Protein AF-A0A926W052-F1 (afdb_monomer_lite)

pLDDT: mean 76.61, std 19.81, range [33.72, 97.56]

Radius of gyration: 22.59 Å; chains: 1; bounding box: 50×85×38 Å

Secondary structure (DSSP, 8-state):
-------------------------TTEEEEEETTTEEEEEETTTTEEEEEETTT--EEEEEEEEEEEEEEETTTEEEEEEEEEEEEEE-TTT--EEEEEEEEEEEEEEEEPGGGGGGT-HHHHHHHHHHHSTTHHHHHHHHTT-

Foldseek 3Di:
DDDDDDDDPPPPPPPPPPPPPPCPPPQWWWKDDPQQWIKIARNVFRKIWIARPVQRKIWIFGPKDWDFDDDDPPDKTWAKIKGWTAWIQHLVVRDIDGDTDIDMDGGMITDDPVPCVVVDPLVVVLTVQCRDVVSSVVSSVVSVD

Structure (mmCIF, N/CA/C/O backbone):
data_AF-A0A926W052-F1
#
_entry.id   AF-A0A926W052-F1
#
loop_
_atom_site.group_PDB
_atom_site.id
_atom_site.type_symbol
_atom_site.label_atom_id
_atom_site.label_alt_id
_atom_site.label_comp_id
_atom_site.label_asym_id
_atom_site.label_entity_id
_atom_site.label_seq_id
_atom_site.pdbx_PDB_ins_code
_atom_site.Cartn_x
_atom_site.Cartn_y
_atom_site.Cartn_z
_atom_site.occupancy
_atom_site.B_iso_or_equiv
_atom_site.auth_seq_id
_atom_site.auth_comp_id
_atom_site.auth_asym_id
_atom_site.auth_atom_id
_atom_site.pdbx_PDB_model_num
ATOM 1 N N . MET A 1 1 ? 35.591 72.074 -15.056 1.00 39.03 1 MET A N 1
ATOM 2 C CA . MET A 1 1 ? 34.302 71.396 -15.324 1.00 39.03 1 MET A CA 1
ATOM 3 C C . MET A 1 1 ? 34.472 69.898 -15.088 1.00 39.03 1 MET A C 1
ATOM 5 O O . MET A 1 1 ? 35.398 69.357 -15.664 1.00 39.03 1 MET A O 1
ATOM 9 N N . LYS A 1 2 ? 33.620 69.304 -14.226 1.00 41.38 2 LYS A N 1
ATOM 10 C CA . LYS A 1 2 ? 33.026 67.936 -14.248 1.00 41.38 2 LYS A CA 1
ATOM 11 C C . LYS A 1 2 ? 33.903 66.779 -14.809 1.00 41.38 2 LYS A C 1
ATOM 13 O O . LYS A 1 2 ? 34.324 66.847 -15.948 1.00 41.38 2 LYS A O 1
ATOM 18 N N . LYS A 1 3 ? 34.093 65.622 -14.156 1.00 39.00 3 LYS A N 1
ATOM 19 C CA . LYS A 1 3 ? 33.144 64.796 -13.380 1.00 39.00 3 LYS A CA 1
ATOM 20 C C . LYS A 1 3 ? 33.901 63.894 -12.389 1.00 39.00 3 LYS A C 1
ATOM 22 O O . LYS A 1 3 ? 34.873 63.252 -12.768 1.00 39.00 3 LYS A O 1
ATOM 27 N N . LEU A 1 4 ? 33.405 63.814 -11.156 1.00 35.16 4 LEU A N 1
ATOM 28 C CA . LEU A 1 4 ? 33.763 62.785 -10.180 1.00 35.16 4 LEU A CA 1
ATOM 29 C C . LEU A 1 4 ? 33.024 61.492 -10.571 1.00 35.16 4 LEU A C 1
ATOM 31 O O . LEU A 1 4 ? 31.793 61.492 -10.618 1.00 35.16 4 LEU A O 1
ATOM 35 N N . PHE A 1 5 ? 33.743 60.417 -10.892 1.00 42.81 5 PHE A N 1
ATOM 36 C CA . PHE A 1 5 ? 33.141 59.096 -11.090 1.00 42.81 5 PHE A CA 1
ATOM 37 C C . PHE A 1 5 ? 33.087 58.379 -9.742 1.00 42.81 5 PHE A C 1
ATOM 39 O O . PHE A 1 5 ? 34.105 57.938 -9.221 1.00 42.81 5 PHE A O 1
ATOM 46 N N . VAL A 1 6 ? 31.889 58.294 -9.167 1.00 43.97 6 VAL A N 1
ATOM 47 C CA . VAL A 1 6 ? 31.615 57.453 -8.000 1.00 43.97 6 VAL A CA 1
ATOM 48 C C . VAL A 1 6 ? 31.246 56.067 -8.521 1.00 43.97 6 VAL A C 1
ATOM 50 O O . VAL A 1 6 ? 30.161 55.868 -9.061 1.00 43.97 6 VAL A O 1
ATOM 53 N N . THR A 1 7 ? 32.153 55.104 -8.388 1.00 46.41 7 THR A N 1
ATOM 54 C CA . THR A 1 7 ? 31.847 53.684 -8.584 1.00 46.41 7 THR A CA 1
ATOM 55 C C . THR A 1 7 ? 31.117 53.159 -7.353 1.00 46.41 7 THR A C 1
ATOM 57 O O . THR A 1 7 ? 31.727 52.905 -6.317 1.00 46.41 7 THR A O 1
ATOM 60 N N . ILE A 1 8 ? 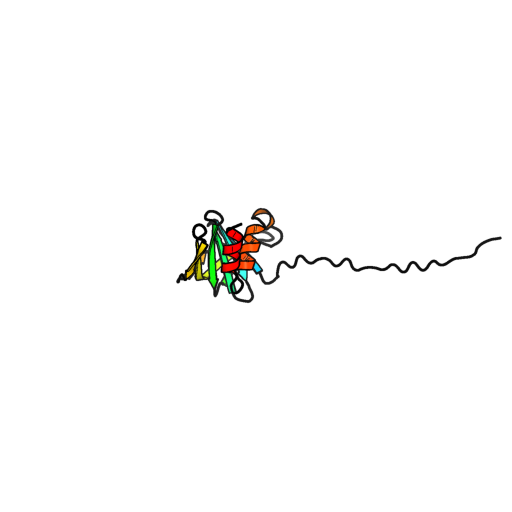29.798 53.006 -7.464 1.00 47.09 8 ILE A N 1
ATOM 61 C CA . ILE A 1 8 ? 28.990 52.274 -6.487 1.00 47.09 8 ILE A CA 1
ATOM 62 C C . ILE A 1 8 ? 29.199 50.784 -6.773 1.00 47.09 8 ILE A C 1
ATOM 64 O O . ILE A 1 8 ? 28.683 50.260 -7.758 1.00 47.09 8 ILE A O 1
ATOM 68 N N . ASN A 1 9 ? 29.968 50.100 -5.923 1.00 41.44 9 ASN A N 1
ATOM 69 C CA . ASN A 1 9 ? 29.982 48.640 -5.886 1.00 41.44 9 ASN A CA 1
ATOM 70 C C . ASN A 1 9 ? 28.628 48.171 -5.342 1.00 41.44 9 ASN A C 1
ATOM 72 O O . ASN A 1 9 ? 28.442 48.044 -4.133 1.00 41.44 9 ASN A O 1
ATOM 76 N N . ILE A 1 10 ? 27.663 47.940 -6.232 1.00 48.62 10 ILE A N 1
ATOM 77 C CA . ILE A 1 10 ? 26.473 47.167 -5.885 1.00 48.62 10 ILE A CA 1
ATOM 78 C C . ILE A 1 10 ? 26.939 45.717 -5.813 1.00 48.62 10 ILE A C 1
ATOM 80 O O . ILE A 1 10 ? 27.002 45.014 -6.821 1.00 48.62 10 ILE A O 1
ATOM 84 N N . LEU A 1 11 ? 27.321 45.285 -4.612 1.00 41.56 11 LEU A N 1
ATOM 85 C CA . LEU A 1 11 ? 27.492 43.876 -4.302 1.00 41.56 11 LEU A CA 1
ATOM 86 C C . LEU A 1 11 ? 26.099 43.243 -4.399 1.00 41.56 11 LEU A C 1
ATOM 88 O O . LEU A 1 11 ? 25.324 43.254 -3.445 1.00 41.56 11 LEU A O 1
ATOM 92 N N . ALA A 1 12 ? 25.746 42.778 -5.597 1.00 47.91 12 ALA A N 1
ATOM 93 C CA . ALA A 1 12 ? 24.537 42.013 -5.824 1.00 47.91 12 ALA A CA 1
ATOM 94 C C . ALA A 1 12 ? 24.677 40.710 -5.035 1.00 47.91 12 ALA A C 1
ATOM 96 O O . ALA A 1 12 ? 25.339 39.767 -5.466 1.00 47.91 12 ALA A O 1
ATOM 97 N N . PHE A 1 13 ? 24.081 40.683 -3.845 1.00 39.94 13 PHE A N 1
ATOM 98 C CA . PHE A 1 13 ? 23.825 39.452 -3.119 1.00 39.94 13 PHE A CA 1
ATOM 99 C C . PHE A 1 13 ? 22.836 38.646 -3.969 1.00 39.94 13 PHE A C 1
ATOM 101 O O . PHE A 1 13 ? 21.619 38.783 -3.855 1.00 39.94 13 PHE A O 1
ATOM 108 N N . LEU A 1 14 ? 23.376 37.838 -4.881 1.00 43.25 14 LEU A N 1
ATOM 109 C CA . LEU A 1 14 ? 22.693 36.691 -5.457 1.00 43.25 14 LEU A CA 1
ATOM 110 C C . LEU A 1 14 ? 22.433 35.735 -4.295 1.00 43.25 14 LEU A C 1
ATOM 112 O O . LEU A 1 14 ? 23.219 34.831 -4.029 1.00 43.25 14 LEU A O 1
ATOM 116 N N . LEU A 1 15 ? 21.349 35.970 -3.559 1.00 46.34 15 LEU A N 1
ATOM 117 C CA . LEU A 1 15 ? 20.749 34.905 -2.778 1.00 4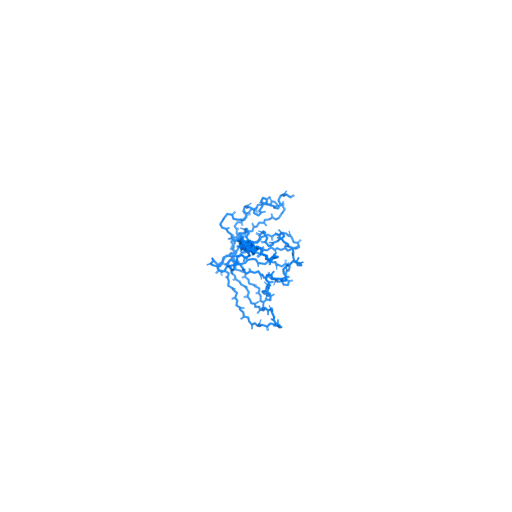6.34 15 LEU A CA 1
ATOM 118 C C . LEU A 1 15 ? 20.332 33.854 -3.809 1.00 46.34 15 LEU A C 1
ATOM 120 O O . LEU A 1 15 ? 19.488 34.167 -4.657 1.00 46.34 15 LEU A O 1
ATOM 124 N N . PRO A 1 16 ? 20.921 32.643 -3.813 1.00 43.78 16 PRO A N 1
ATOM 125 C CA . PRO A 1 16 ? 20.328 31.572 -4.579 1.00 43.78 16 PRO A CA 1
ATOM 126 C C . PRO A 1 16 ? 18.904 31.441 -4.050 1.00 43.78 16 PRO A C 1
ATOM 128 O O . PRO A 1 16 ? 18.699 31.200 -2.859 1.00 43.78 16 PRO A O 1
ATOM 131 N N . LEU A 1 17 ? 17.929 31.667 -4.934 1.00 40.97 17 LEU A N 1
ATOM 132 C CA . LEU A 1 17 ? 16.570 31.201 -4.734 1.00 40.97 17 LEU A CA 1
ATOM 133 C C . LEU A 1 17 ? 16.737 29.725 -4.381 1.00 40.97 17 LEU A C 1
ATOM 135 O O . LEU A 1 17 ? 17.078 28.913 -5.244 1.00 40.97 17 LEU A O 1
ATOM 139 N N . THR A 1 18 ? 16.600 29.384 -3.102 1.00 43.16 18 THR A N 1
ATOM 140 C CA . THR A 1 18 ? 16.479 27.997 -2.705 1.00 43.16 18 THR A CA 1
ATOM 141 C C . THR A 1 18 ? 15.171 27.568 -3.330 1.00 43.16 18 THR A C 1
ATOM 143 O O . THR A 1 18 ? 14.085 27.868 -2.839 1.00 43.16 18 THR A O 1
ATOM 146 N N . ALA A 1 19 ? 15.276 26.943 -4.502 1.00 43.16 19 ALA A N 1
ATOM 147 C CA . ALA A 1 19 ? 14.215 26.124 -5.023 1.00 43.16 19 ALA A CA 1
ATOM 148 C C . ALA A 1 19 ? 13.880 25.182 -3.871 1.00 43.16 19 ALA A C 1
ATOM 150 O O . ALA A 1 19 ? 14.669 24.301 -3.526 1.00 43.16 19 ALA A O 1
ATOM 151 N N . VAL A 1 20 ? 12.759 25.443 -3.202 1.00 39.22 20 VAL A N 1
ATOM 152 C CA . VAL A 1 20 ? 12.165 24.477 -2.300 1.00 39.22 20 VAL A CA 1
ATOM 153 C C . VAL A 1 20 ? 11.771 23.352 -3.235 1.00 39.22 20 VAL A C 1
ATOM 155 O O . VAL A 1 20 ? 10.724 23.390 -3.880 1.00 39.22 20 VAL A O 1
ATOM 158 N N . ALA A 1 21 ? 12.691 22.406 -3.410 1.00 33.72 21 ALA A N 1
ATOM 159 C CA . ALA A 1 21 ? 12.391 21.127 -3.993 1.00 33.72 21 ALA A CA 1
ATOM 160 C C . ALA A 1 21 ? 11.242 20.598 -3.143 1.00 33.72 21 ALA A C 1
ATOM 162 O O . ALA A 1 21 ? 11.418 20.257 -1.971 1.00 33.72 21 ALA A O 1
ATOM 163 N N . ASN A 1 22 ? 10.037 20.606 -3.707 1.00 35.84 22 ASN A N 1
ATOM 164 C CA . ASN A 1 22 ? 8.986 19.735 -3.232 1.00 35.84 22 ASN A CA 1
ATOM 165 C C . ASN A 1 22 ? 9.566 18.332 -3.411 1.00 35.84 22 ASN A C 1
ATOM 167 O O . ASN A 1 22 ? 9.509 17.786 -4.509 1.00 35.84 22 ASN A O 1
ATOM 171 N N . ASN A 1 23 ? 10.230 17.827 -2.366 1.00 36.62 23 ASN A N 1
ATOM 172 C CA . ASN A 1 23 ? 10.816 16.498 -2.290 1.00 36.62 23 ASN A CA 1
ATOM 173 C C . ASN A 1 23 ? 9.666 15.495 -2.323 1.00 36.62 23 ASN A C 1
ATOM 175 O O . ASN A 1 23 ? 9.257 14.930 -1.308 1.00 36.62 23 ASN A O 1
ATOM 179 N N . ILE A 1 24 ? 9.101 15.307 -3.507 1.00 45.78 24 ILE A N 1
ATOM 180 C CA . ILE A 1 24 ? 8.370 14.103 -3.827 1.00 45.78 24 ILE A CA 1
ATOM 181 C C . ILE A 1 24 ? 9.477 13.071 -3.938 1.00 45.78 24 ILE A C 1
ATOM 183 O O . ILE A 1 24 ? 10.244 13.077 -4.888 1.00 45.78 24 ILE A O 1
ATOM 187 N N . ASN A 1 25 ? 9.645 12.325 -2.852 1.00 52.88 25 ASN A N 1
ATOM 188 C CA . ASN A 1 25 ? 10.699 11.345 -2.649 1.00 52.88 25 ASN A CA 1
ATOM 189 C C . ASN A 1 25 ? 10.856 10.496 -3.926 1.00 52.88 25 ASN A C 1
ATOM 191 O O . ASN A 1 25 ? 9.923 9.764 -4.256 1.00 52.88 25 ASN A O 1
ATOM 195 N N . ASP A 1 26 ? 11.993 10.586 -4.629 1.00 58.31 26 ASP A N 1
ATOM 196 C CA . ASP A 1 26 ? 12.251 9.855 -5.891 1.00 58.31 26 ASP A CA 1
ATOM 197 C C . ASP A 1 26 ? 12.122 8.322 -5.728 1.00 58.31 26 ASP A C 1
ATOM 199 O O . ASP A 1 26 ? 12.015 7.564 -6.691 1.00 58.31 26 ASP A O 1
ATOM 203 N N . ASP A 1 27 ? 12.073 7.858 -4.479 1.00 80.50 27 ASP A N 1
ATOM 204 C CA . ASP A 1 27 ? 11.875 6.469 -4.087 1.00 80.50 27 ASP A CA 1
ATOM 205 C C . ASP A 1 27 ? 10.407 6.026 -4.029 1.00 80.50 27 ASP A C 1
ATOM 207 O O . ASP A 1 27 ? 10.149 4.855 -3.759 1.00 80.50 27 ASP A O 1
ATOM 211 N N . LEU A 1 28 ? 9.436 6.919 -4.240 1.00 83.75 28 LEU A N 1
ATOM 212 C CA . LEU A 1 28 ? 8.019 6.562 -4.260 1.00 83.75 28 LEU A CA 1
ATOM 213 C C . LEU A 1 28 ? 7.478 6.507 -5.686 1.00 83.75 28 LEU A C 1
ATOM 215 O O . LEU A 1 28 ? 7.479 7.494 -6.417 1.00 83.75 28 LEU A O 1
ATOM 219 N N . SER A 1 29 ? 6.926 5.354 -6.047 1.00 85.69 29 SER A N 1
ATOM 220 C CA . SER A 1 29 ? 6.128 5.186 -7.260 1.00 85.69 29 SER A CA 1
ATOM 221 C C . SER A 1 29 ? 4.649 5.154 -6.901 1.00 85.69 29 SER A C 1
ATOM 223 O O . SER A 1 29 ? 4.257 4.489 -5.941 1.00 85.69 29 SER A O 1
ATOM 225 N N . PHE A 1 30 ? 3.811 5.806 -7.704 1.00 86.50 30 PHE A N 1
ATOM 226 C CA . PHE A 1 30 ? 2.363 5.734 -7.541 1.00 86.50 30 PHE A CA 1
ATOM 227 C C . PHE A 1 30 ? 1.694 5.103 -8.755 1.00 86.50 30 PHE A C 1
ATOM 229 O O . PHE A 1 30 ? 2.060 5.371 -9.900 1.00 86.50 30 PHE A O 1
ATOM 236 N N . PHE A 1 31 ? 0.682 4.281 -8.499 1.00 87.69 31 PHE A N 1
ATOM 237 C CA . PHE A 1 31 ? -0.038 3.543 -9.524 1.00 87.69 31 PHE A CA 1
ATOM 238 C C . PHE A 1 31 ? -1.541 3.728 -9.383 1.00 87.69 31 PHE A C 1
ATOM 240 O O . PHE A 1 31 ? -2.077 3.681 -8.277 1.00 87.69 31 PHE A O 1
ATOM 247 N N . GLY A 1 32 ? -2.216 3.871 -10.517 1.00 87.25 32 GLY A N 1
ATOM 248 C CA . GLY A 1 32 ? -3.663 3.747 -10.621 1.00 87.25 32 GLY A CA 1
ATOM 249 C C . GLY A 1 32 ? -4.026 2.368 -11.156 1.00 87.25 32 GLY A C 1
ATOM 250 O O . GLY A 1 32 ? -3.362 1.851 -12.054 1.00 87.25 32 GLY A O 1
ATOM 251 N N . SER A 1 33 ? -5.081 1.769 -10.618 1.00 84.38 33 SER A N 1
ATOM 252 C CA . SER A 1 33 ? -5.705 0.561 -11.162 1.00 84.38 33 SER A CA 1
ATOM 253 C C . SER A 1 33 ? -7.169 0.826 -11.493 1.00 84.38 33 SER A C 1
ATOM 255 O O . SER A 1 33 ? -7.853 1.599 -10.817 1.00 84.38 33 SER A O 1
ATOM 257 N N . ASN A 1 34 ? -7.677 0.101 -12.490 1.00 79.38 34 ASN A N 1
ATOM 258 C CA . ASN A 1 34 ? -9.084 0.124 -12.895 1.00 79.38 34 ASN A CA 1
ATOM 259 C C . ASN A 1 34 ? -10.051 -0.313 -11.774 1.00 79.38 34 ASN A C 1
ATOM 261 O O . ASN A 1 34 ? -11.256 -0.098 -11.871 1.00 79.38 34 ASN A O 1
ATOM 265 N N . ASN A 1 35 ? -9.539 -0.890 -10.683 1.00 81.19 35 ASN A N 1
ATOM 266 C CA . ASN A 1 35 ? -10.324 -1.328 -9.531 1.00 81.19 35 ASN A CA 1
ATOM 267 C C . ASN A 1 35 ? -10.553 -0.227 -8.479 1.00 81.19 35 ASN A C 1
ATOM 269 O O . ASN A 1 35 ? -10.916 -0.535 -7.344 1.00 81.19 35 ASN A O 1
ATOM 273 N N . ASN A 1 36 ? -10.402 1.053 -8.842 1.00 84.25 36 ASN A N 1
ATOM 274 C CA . ASN A 1 36 ? -10.482 2.198 -7.918 1.00 84.25 36 ASN A CA 1
ATOM 275 C C . ASN A 1 36 ? -9.388 2.146 -6.843 1.00 84.25 36 ASN A C 1
ATOM 277 O O . ASN A 1 36 ? -9.595 2.570 -5.708 1.00 84.25 36 ASN A O 1
ATOM 281 N N . LEU A 1 37 ? -8.235 1.571 -7.193 1.00 87.31 37 LEU A N 1
ATOM 282 C CA . LEU A 1 37 ? -7.091 1.474 -6.301 1.00 87.31 37 LEU A CA 1
ATOM 283 C C . LEU A 1 37 ? -6.040 2.492 -6.713 1.00 87.31 37 LEU A C 1
ATOM 285 O O . LEU A 1 37 ? -5.600 2.523 -7.863 1.00 87.31 37 LEU A O 1
ATOM 289 N N . ILE A 1 38 ? -5.612 3.271 -5.734 1.00 88.94 38 ILE A N 1
ATOM 290 C CA . ILE A 1 38 ? -4.394 4.061 -5.782 1.00 88.94 38 ILE A CA 1
ATOM 291 C C . ILE A 1 38 ? -3.352 3.324 -4.957 1.00 88.94 38 ILE A C 1
ATOM 293 O O . ILE A 1 38 ? -3.609 2.985 -3.806 1.00 88.94 38 ILE A O 1
ATOM 297 N N . ILE A 1 39 ? -2.181 3.057 -5.520 1.00 90.69 39 ILE A N 1
ATOM 298 C CA . ILE A 1 39 ? -1.134 2.296 -4.841 1.00 90.69 39 ILE A CA 1
ATOM 299 C C . ILE A 1 39 ? 0.119 3.150 -4.748 1.00 90.69 39 ILE A C 1
ATOM 301 O O . ILE A 1 39 ? 0.659 3.552 -5.771 1.00 90.69 39 ILE A O 1
ATOM 305 N N . ALA A 1 40 ? 0.594 3.388 -3.529 1.00 90.75 40 ALA A N 1
ATOM 306 C CA . ALA A 1 40 ? 1.915 3.951 -3.279 1.00 90.75 40 ALA A CA 1
ATOM 307 C C . ALA A 1 40 ? 2.898 2.809 -3.024 1.00 90.75 40 ALA A C 1
ATOM 309 O O . ALA A 1 40 ? 2.619 1.944 -2.194 1.00 90.75 40 ALA A O 1
ATOM 310 N N . LEU A 1 41 ? 4.028 2.807 -3.720 1.00 91.31 41 LEU A N 1
ATOM 311 C CA . LEU A 1 41 ? 5.113 1.842 -3.587 1.00 91.31 41 LEU A CA 1
ATOM 312 C C . LEU A 1 41 ? 6.377 2.576 -3.164 1.00 91.31 41 LEU A C 1
ATOM 314 O O . LEU A 1 41 ? 6.820 3.489 -3.851 1.00 91.31 41 LEU A O 1
ATOM 318 N N . ASP A 1 42 ? 6.978 2.122 -2.077 1.00 90.56 42 ASP A N 1
ATOM 319 C CA . ASP A 1 42 ? 8.356 2.433 -1.735 1.00 90.56 42 ASP A CA 1
ATOM 320 C C . ASP A 1 42 ? 9.289 1.508 -2.523 1.00 90.56 42 ASP A C 1
ATOM 322 O O . ASP A 1 42 ? 9.362 0.302 -2.272 1.00 90.56 42 ASP A O 1
ATOM 326 N N . ASN A 1 43 ? 9.988 2.091 -3.496 1.00 87.00 43 ASN A N 1
ATOM 327 C CA . ASN A 1 43 ? 10.909 1.408 -4.397 1.00 87.00 43 ASN A CA 1
ATOM 328 C C . ASN A 1 43 ? 12.147 0.864 -3.658 1.00 87.00 43 ASN A C 1
ATOM 330 O O . ASN A 1 43 ? 12.755 -0.094 -4.133 1.00 87.00 43 ASN A O 1
ATOM 334 N N . LYS A 1 44 ? 12.519 1.427 -2.497 1.00 89.25 44 LYS A N 1
ATOM 335 C CA . LYS A 1 44 ? 13.660 0.946 -1.699 1.00 89.25 44 LYS A CA 1
ATOM 336 C C . LYS A 1 44 ? 13.305 -0.311 -0.924 1.00 89.25 44 LYS A C 1
ATOM 338 O O . LYS A 1 44 ? 14.083 -1.261 -0.881 1.00 89.25 44 LYS A O 1
ATOM 343 N N . THR A 1 45 ? 12.130 -0.321 -0.301 1.00 91.81 45 THR A N 1
ATOM 344 C CA . THR A 1 45 ? 11.722 -1.415 0.594 1.00 91.81 45 THR A CA 1
ATOM 345 C C . THR A 1 45 ? 10.814 -2.446 -0.074 1.00 91.81 45 THR A C 1
ATOM 347 O O . THR A 1 45 ? 10.547 -3.497 0.507 1.00 91.81 45 THR A O 1
ATOM 350 N N . ASN A 1 46 ? 10.330 -2.176 -1.292 1.00 93.19 46 ASN A N 1
ATOM 351 C CA . ASN A 1 46 ? 9.279 -2.946 -1.965 1.00 93.19 46 ASN A CA 1
ATOM 352 C C . ASN A 1 46 ? 8.010 -3.098 -1.103 1.00 93.19 46 ASN A C 1
ATOM 354 O O . ASN A 1 46 ? 7.290 -4.100 -1.184 1.00 93.19 46 ASN A O 1
ATOM 358 N N . THR A 1 47 ? 7.747 -2.112 -0.246 1.00 94.00 47 THR A N 1
ATOM 359 C CA . THR A 1 47 ? 6.530 -2.024 0.563 1.00 94.00 47 THR A CA 1
ATOM 360 C C . THR A 1 47 ? 5.535 -1.143 -0.160 1.00 94.00 47 THR A C 1
ATOM 362 O O . THR A 1 47 ? 5.895 -0.085 -0.666 1.00 94.00 47 THR A O 1
ATOM 365 N N . ALA A 1 48 ? 4.273 -1.549 -0.190 1.00 94.12 48 ALA A N 1
ATOM 366 C CA . ALA A 1 48 ? 3.239 -0.755 -0.826 1.00 94.12 48 ALA A CA 1
ATOM 367 C C . ALA A 1 48 ? 2.010 -0.609 0.056 1.00 94.12 48 ALA A C 1
ATOM 369 O O . ALA A 1 48 ? 1.751 -1.432 0.935 1.00 94.12 48 ALA A O 1
ATOM 370 N N . CYS A 1 49 ? 1.229 0.424 -0.221 1.00 94.00 49 CYS A N 1
ATOM 371 C CA . CYS A 1 49 ? -0.106 0.570 0.318 1.00 94.00 49 CYS A CA 1
ATOM 372 C C . CYS A 1 49 ? -1.092 0.874 -0.793 1.00 94.00 49 CYS A C 1
ATOM 374 O O . CYS A 1 49 ? -0.903 1.829 -1.543 1.00 94.00 49 CYS A O 1
ATOM 376 N N . SER A 1 50 ? -2.150 0.071 -0.876 1.00 92.00 50 SER A N 1
ATOM 377 C CA . SER A 1 50 ? -3.284 0.355 -1.745 1.00 92.00 50 SER A CA 1
ATOM 378 C C . SER A 1 50 ? -4.364 1.076 -0.957 1.00 92.00 50 SER A C 1
ATOM 380 O O . SER A 1 50 ? -4.780 0.592 0.095 1.00 92.00 50 SER A O 1
ATOM 382 N N . PHE A 1 51 ? -4.853 2.178 -1.499 1.00 91.12 51 PHE A N 1
ATOM 383 C CA . PHE A 1 51 ? -6.035 2.891 -1.058 1.00 91.12 51 PHE A CA 1
ATOM 384 C C . PHE A 1 51 ? -7.158 2.662 -2.063 1.00 91.12 51 PHE A C 1
ATOM 386 O O . PHE A 1 51 ? -6.987 2.913 -3.256 1.00 91.12 51 PHE A O 1
ATOM 393 N N . ASN A 1 52 ? -8.305 2.192 -1.586 1.00 89.12 52 ASN A N 1
ATOM 394 C CA . ASN A 1 52 ? -9.499 2.075 -2.408 1.00 89.12 52 ASN A CA 1
ATOM 395 C C . ASN A 1 52 ? -10.308 3.369 -2.317 1.00 89.12 52 ASN A C 1
ATOM 397 O O . ASN A 1 52 ? -10.842 3.681 -1.259 1.00 89.12 52 ASN A O 1
ATOM 401 N N . THR A 1 53 ? -10.432 4.102 -3.421 1.00 83.44 53 THR A N 1
ATOM 402 C CA . THR A 1 53 ? -11.095 5.415 -3.443 1.00 83.44 53 THR A CA 1
ATOM 403 C C . THR A 1 53 ? -12.612 5.347 -3.284 1.00 83.44 53 THR A C 1
ATOM 405 O O . THR A 1 53 ? -13.235 6.365 -3.005 1.00 83.44 53 THR A O 1
ATOM 408 N N . LYS A 1 54 ? -13.226 4.165 -3.432 1.00 85.81 54 LYS A N 1
ATOM 409 C CA . LYS A 1 54 ? -14.665 3.968 -3.196 1.00 85.81 54 LYS A CA 1
ATOM 410 C C . LYS A 1 54 ? -14.977 3.614 -1.752 1.00 85.81 54 LYS A C 1
ATOM 412 O O . LYS A 1 54 ? -15.961 4.093 -1.200 1.00 85.81 54 LYS A O 1
ATOM 417 N N . THR A 1 55 ? -14.187 2.725 -1.158 1.00 86.94 55 THR A N 1
ATOM 418 C CA . THR A 1 55 ? -14.445 2.226 0.201 1.00 86.94 55 THR A CA 1
ATOM 419 C C . THR A 1 55 ? -13.632 2.953 1.261 1.00 86.94 55 THR A C 1
ATOM 421 O O . THR A 1 55 ? -13.905 2.770 2.440 1.00 86.94 55 THR A O 1
ATOM 424 N N . ASN A 1 56 ? -12.641 3.753 0.863 1.00 85.88 56 ASN A N 1
ATOM 425 C CA . ASN A 1 56 ? -11.611 4.357 1.711 1.00 85.88 56 ASN A CA 1
ATOM 426 C C . ASN A 1 56 ? -10.749 3.342 2.476 1.00 85.88 56 ASN A C 1
ATOM 428 O O . ASN A 1 56 ? -10.039 3.708 3.406 1.00 85.88 56 ASN A O 1
ATOM 432 N N . SER A 1 57 ? -10.784 2.058 2.111 1.00 89.62 57 SER A N 1
ATOM 433 C CA . SER A 1 57 ? -9.995 1.038 2.803 1.00 89.62 57 SER A CA 1
ATOM 434 C C . SER A 1 57 ? -8.529 1.059 2.386 1.00 89.62 57 SER A C 1
ATOM 436 O O . SER A 1 57 ? -8.227 1.267 1.206 1.00 89.62 57 SER A O 1
ATOM 438 N N . VAL A 1 58 ? -7.634 0.738 3.324 1.00 93.50 58 VAL A N 1
ATOM 439 C CA . VAL A 1 58 ? -6.189 0.663 3.072 1.00 93.50 58 VAL A CA 1
ATOM 440 C C . VAL A 1 58 ? -5.675 -0.752 3.294 1.00 93.50 58 VAL A C 1
ATOM 442 O O . VAL A 1 58 ? -5.987 -1.384 4.299 1.00 93.50 58 VAL A O 1
ATOM 445 N N . VAL A 1 59 ? -4.846 -1.239 2.376 1.00 95.19 59 VAL A N 1
ATOM 446 C CA . VAL A 1 59 ? -4.122 -2.505 2.534 1.00 95.19 59 VAL A CA 1
ATOM 447 C C . VAL A 1 59 ? -2.634 -2.246 2.413 1.00 95.19 59 VAL A C 1
ATOM 449 O O . VAL A 1 59 ? -2.183 -1.678 1.420 1.00 95.19 59 VAL A O 1
ATOM 452 N N . LYS A 1 60 ? -1.870 -2.702 3.406 1.00 95.81 60 LYS A N 1
ATOM 453 C CA . LYS A 1 60 ? -0.410 -2.708 3.381 1.00 95.81 60 LYS A CA 1
ATOM 454 C C . LYS A 1 60 ? 0.107 -4.032 2.830 1.00 95.81 60 LYS A C 1
ATOM 456 O O . LYS A 1 60 ? -0.348 -5.109 3.221 1.00 95.81 60 LYS A O 1
ATOM 461 N N . MET A 1 61 ? 1.094 -3.927 1.953 1.00 95.88 61 MET A N 1
ATOM 462 C CA . MET A 1 61 ? 1.690 -5.016 1.190 1.00 95.88 61 MET A CA 1
ATOM 463 C C . MET A 1 61 ? 3.216 -4.981 1.280 1.00 95.88 61 MET A C 1
ATOM 465 O O . MET A 1 61 ? 3.798 -3.924 1.514 1.00 95.88 61 MET A O 1
ATOM 469 N N . SER A 1 62 ? 3.872 -6.117 1.053 1.00 95.69 62 SER A N 1
ATOM 470 C CA . SER A 1 62 ? 5.337 -6.231 0.975 1.00 95.69 62 SER A CA 1
ATOM 471 C C . SER A 1 62 ? 5.779 -7.100 -0.196 1.00 95.69 62 SER A C 1
ATOM 473 O O . SER A 1 62 ? 4.988 -7.844 -0.785 1.00 95.69 62 SER A O 1
ATOM 475 N N . GLY A 1 63 ? 7.065 -7.003 -0.543 1.00 95.25 63 GLY A N 1
ATOM 476 C CA . GLY A 1 63 ? 7.636 -7.718 -1.684 1.00 95.25 63 GLY A CA 1
ATOM 477 C C . GLY A 1 63 ? 6.964 -7.332 -3.000 1.00 95.25 63 GLY A C 1
ATOM 478 O O . GLY A 1 63 ? 6.873 -8.160 -3.907 1.00 95.25 63 GLY A O 1
ATOM 479 N N . VAL A 1 64 ? 6.439 -6.107 -3.073 1.00 94.38 64 VAL A N 1
ATOM 480 C CA . VAL A 1 64 ? 5.683 -5.624 -4.218 1.00 94.38 64 VAL A CA 1
ATOM 481 C C . VAL A 1 64 ? 6.637 -5.362 -5.369 1.00 94.38 64 VAL A C 1
ATOM 483 O O . VAL A 1 64 ? 7.616 -4.641 -5.218 1.00 94.38 64 VAL A O 1
ATOM 486 N N . LYS A 1 65 ? 6.346 -5.950 -6.528 1.00 91.31 65 LYS A N 1
ATOM 487 C CA . LYS A 1 65 ? 7.141 -5.771 -7.74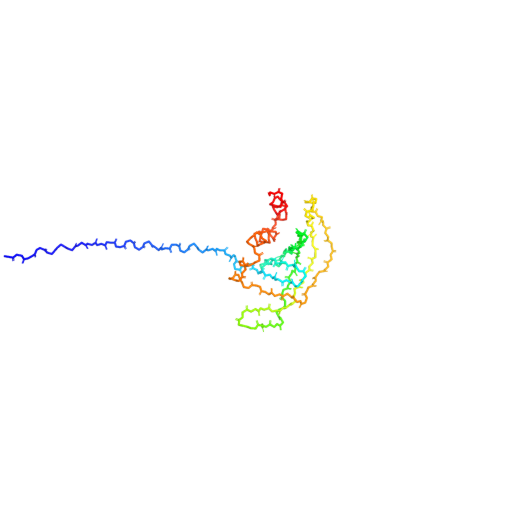3 1.00 91.31 65 LYS A CA 1
ATOM 488 C C . LYS A 1 65 ? 6.271 -5.254 -8.866 1.00 91.31 65 LYS A C 1
ATOM 490 O O . LYS A 1 65 ? 5.204 -5.810 -9.139 1.00 91.31 65 LYS A O 1
ATOM 495 N N . PHE A 1 66 ? 6.765 -4.221 -9.534 1.00 87.94 66 PHE A N 1
ATOM 496 C CA . PHE A 1 66 ? 6.197 -3.734 -10.775 1.00 87.94 66 PHE A CA 1
ATOM 497 C C . PHE A 1 66 ? 6.946 -4.348 -11.952 1.00 87.94 66 PHE A C 1
ATOM 499 O O . PHE A 1 66 ? 8.167 -4.262 -12.050 1.00 87.94 66 PHE A O 1
ATOM 506 N N . THR A 1 67 ? 6.201 -4.988 -12.843 1.00 85.25 67 THR A N 1
ATOM 507 C CA . THR A 1 67 ? 6.723 -5.513 -14.104 1.00 85.25 67 THR A CA 1
ATOM 508 C C . THR A 1 67 ? 6.138 -4.681 -15.229 1.00 85.25 67 THR A C 1
ATOM 510 O O . THR A 1 67 ? 4.951 -4.785 -15.548 1.00 85.25 67 THR A O 1
ATOM 513 N N . ASN A 1 68 ? 6.981 -3.805 -15.775 1.00 75.19 68 ASN A N 1
ATOM 514 C CA . ASN A 1 68 ? 6.661 -2.976 -16.927 1.00 75.19 68 ASN A CA 1
ATOM 515 C C . ASN A 1 68 ? 6.401 -3.868 -18.132 1.00 75.19 68 ASN A C 1
ATOM 517 O O . ASN A 1 68 ? 7.281 -4.615 -18.548 1.00 75.19 68 ASN A O 1
ATOM 521 N N . THR A 1 69 ? 5.200 -3.780 -18.693 1.00 64.88 69 THR A N 1
ATOM 522 C CA . THR A 1 69 ? 4.845 -4.580 -19.873 1.00 64.88 69 THR A CA 1
ATOM 523 C C . THR A 1 69 ? 4.747 -3.736 -21.131 1.00 64.88 69 THR A C 1
ATOM 525 O O . THR A 1 69 ? 4.963 -4.253 -22.223 1.00 64.88 69 THR A O 1
ATOM 528 N N . ARG A 1 70 ? 4.438 -2.438 -21.003 1.00 65.38 70 ARG A N 1
ATOM 529 C CA . ARG A 1 70 ? 4.230 -1.567 -22.157 1.00 65.38 70 ARG A CA 1
ATOM 530 C C . ARG A 1 70 ? 4.305 -0.091 -21.785 1.00 65.38 70 ARG A C 1
ATOM 532 O O . ARG A 1 70 ? 3.666 0.342 -20.831 1.00 65.38 70 ARG A O 1
ATOM 539 N N . MET A 1 71 ? 5.002 0.699 -22.592 1.00 62.72 71 MET A N 1
ATOM 540 C CA . MET A 1 71 ? 4.863 2.155 -22.586 1.00 62.72 71 MET A CA 1
ATOM 541 C C . MET A 1 71 ? 3.673 2.527 -23.486 1.00 62.72 71 MET A C 1
ATOM 543 O O . MET A 1 71 ? 3.601 2.077 -24.630 1.00 62.72 71 MET A O 1
ATOM 547 N N . VAL A 1 72 ? 2.707 3.289 -22.976 1.00 59.50 72 VAL A N 1
ATOM 548 C CA . VAL A 1 72 ? 1.517 3.724 -23.723 1.00 59.50 72 VAL A CA 1
ATOM 549 C C . VAL A 1 72 ? 1.533 5.249 -23.808 1.00 59.50 72 VAL A C 1
ATOM 551 O O . VAL A 1 72 ? 1.396 5.950 -22.805 1.00 59.50 72 VAL A O 1
ATOM 554 N N . GLY A 1 73 ? 1.722 5.765 -25.024 1.00 60.81 73 GLY A N 1
ATOM 555 C CA . GLY A 1 73 ? 1.895 7.196 -25.278 1.00 60.81 73 GLY A CA 1
ATOM 556 C C . GLY A 1 73 ? 3.226 7.752 -24.756 1.00 60.81 73 GLY A C 1
ATOM 557 O O . GLY A 1 73 ? 4.109 7.015 -24.323 1.00 60.81 73 GLY A O 1
ATOM 558 N N . ALA A 1 74 ? 3.370 9.077 -24.788 1.00 55.59 74 ALA A N 1
ATOM 559 C CA . ALA A 1 74 ? 4.628 9.759 -24.477 1.00 55.59 74 ALA A CA 1
ATOM 560 C C . ALA A 1 74 ? 5.039 9.718 -22.989 1.00 55.59 74 ALA A C 1
ATOM 562 O O . ALA A 1 74 ? 6.067 10.298 -22.639 1.00 55.59 74 ALA A O 1
ATOM 563 N N . SER A 1 75 ? 4.253 9.124 -22.074 1.00 59.66 75 SER A N 1
ATOM 564 C CA . SER A 1 75 ? 4.518 9.273 -20.631 1.00 59.66 75 SER A CA 1
ATOM 565 C C . SER A 1 75 ? 3.886 8.270 -19.658 1.00 59.66 75 SER A C 1
ATOM 567 O O . SER A 1 75 ? 4.149 8.410 -18.464 1.00 59.66 75 SER A O 1
ATOM 569 N N . TYR A 1 76 ? 3.114 7.272 -20.095 1.00 67.38 76 TYR A N 1
ATOM 570 C CA . TYR A 1 76 ? 2.471 6.327 -19.170 1.00 67.38 76 TYR A CA 1
ATOM 571 C C . TYR A 1 76 ? 3.029 4.915 -19.334 1.00 67.38 76 TYR A C 1
ATOM 573 O O . TYR A 1 76 ? 3.181 4.426 -20.453 1.00 67.38 76 TYR A O 1
ATOM 581 N N . TRP A 1 77 ? 3.307 4.244 -18.218 1.00 71.56 77 TRP A N 1
ATOM 582 C CA . TRP A 1 77 ? 3.716 2.840 -18.215 1.00 71.56 77 TRP A CA 1
ATOM 583 C C . TRP A 1 77 ? 2.577 1.971 -17.710 1.00 71.56 77 TRP A C 1
ATOM 585 O O . TRP A 1 77 ? 2.034 2.222 -16.637 1.00 71.56 77 TRP A O 1
ATOM 595 N N . TRP A 1 78 ? 2.236 0.944 -18.478 1.00 81.94 78 TRP A N 1
ATOM 596 C CA . TRP A 1 78 ? 1.242 -0.057 -18.122 1.00 81.94 78 TRP A CA 1
ATOM 597 C C . TRP A 1 78 ? 1.930 -1.374 -17.802 1.00 81.94 78 TRP A C 1
ATOM 599 O O . TRP A 1 78 ? 2.862 -1.823 -18.489 1.00 81.94 78 TRP A O 1
ATOM 609 N N . GLY A 1 79 ? 1.470 -2.019 -16.742 1.00 87.31 79 GLY A N 1
ATOM 610 C CA . GLY A 1 79 ? 2.098 -3.242 -16.295 1.00 87.31 79 GLY A CA 1
ATOM 611 C C . GLY A 1 79 ? 1.308 -4.004 -15.265 1.00 87.31 79 GLY A C 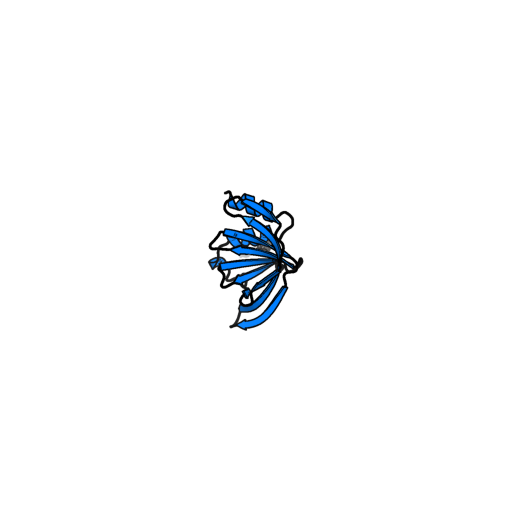1
ATOM 612 O O . GLY A 1 79 ? 0.149 -3.716 -14.964 1.00 87.31 79 GLY A O 1
ATOM 613 N N . LYS A 1 80 ? 2.002 -4.996 -14.720 1.00 90.50 80 LYS A N 1
ATOM 614 C CA . LYS A 1 80 ? 1.501 -5.832 -13.644 1.00 90.50 80 LYS A CA 1
ATOM 615 C C . LYS A 1 80 ? 2.205 -5.465 -12.346 1.00 90.50 80 LYS A C 1
ATOM 617 O O . LYS A 1 80 ? 3.436 -5.417 -12.305 1.00 90.50 80 LYS A O 1
ATOM 622 N N . LEU A 1 81 ? 1.421 -5.271 -11.293 1.00 91.62 81 LEU A N 1
ATOM 623 C CA . LEU A 1 81 ? 1.890 -5.122 -9.920 1.00 91.62 81 LEU A CA 1
ATOM 624 C C . LEU A 1 81 ? 1.448 -6.339 -9.113 1.00 91.62 81 LEU A C 1
ATOM 626 O O . LEU A 1 81 ? 0.373 -6.890 -9.347 1.00 91.62 81 LEU A O 1
ATOM 630 N N . GLY A 1 82 ? 2.253 -6.770 -8.153 1.00 93.06 82 GLY A N 1
ATOM 631 C CA . GLY A 1 82 ? 1.826 -7.797 -7.210 1.00 93.06 82 GLY A CA 1
ATOM 632 C C . GLY A 1 82 ? 2.790 -7.969 -6.054 1.00 93.06 82 GLY A C 1
ATOM 633 O O . GLY A 1 82 ? 3.946 -7.570 -6.156 1.00 93.06 82 GLY A O 1
ATOM 634 N N . GLY A 1 83 ? 2.302 -8.562 -4.968 1.00 95.38 83 GLY A N 1
ATOM 635 C CA . GLY A 1 83 ? 3.047 -8.746 -3.726 1.00 95.38 83 GLY A CA 1
ATOM 636 C C . GLY A 1 83 ? 2.268 -9.544 -2.683 1.00 95.38 83 GLY A C 1
ATOM 637 O O . GLY A 1 83 ? 1.226 -10.139 -2.978 1.00 95.38 83 GLY A O 1
ATOM 638 N N . ASN A 1 84 ? 2.788 -9.559 -1.459 1.00 97.56 84 ASN A N 1
ATOM 639 C CA . ASN A 1 84 ? 2.160 -10.213 -0.317 1.00 97.56 84 ASN A CA 1
ATOM 640 C C . ASN A 1 84 ? 1.283 -9.220 0.444 1.00 97.56 84 ASN A C 1
ATOM 642 O O . ASN A 1 84 ? 1.664 -8.067 0.643 1.00 97.56 84 ASN A O 1
ATOM 646 N N . LEU A 1 85 ? 0.113 -9.683 0.866 1.00 96.25 85 LEU A N 1
ATOM 647 C CA . LEU A 1 85 ? -0.802 -8.955 1.734 1.00 96.25 85 LEU A CA 1
ATOM 648 C C . LEU A 1 85 ? -0.334 -9.101 3.183 1.00 96.25 85 LEU A C 1
ATOM 650 O O . LEU A 1 85 ? -0.020 -10.217 3.589 1.00 96.25 85 LEU A O 1
ATOM 654 N N . ASN A 1 86 ? -0.309 -7.995 3.936 1.00 95.88 86 ASN A N 1
ATOM 655 C CA . ASN A 1 86 ? 0.145 -8.002 5.330 1.00 95.88 86 ASN A CA 1
ATOM 656 C C . ASN A 1 86 ? -0.928 -7.494 6.291 1.00 95.88 86 ASN A C 1
ATOM 658 O O . ASN A 1 86 ? -1.230 -8.145 7.282 1.00 95.88 86 ASN A O 1
ATOM 662 N N . HIS A 1 87 ? -1.476 -6.304 6.030 1.00 96.81 87 HIS A N 1
ATOM 663 C CA . HIS A 1 87 ? -2.416 -5.668 6.952 1.00 96.81 87 HIS A CA 1
ATOM 664 C C . HIS A 1 87 ? -3.544 -4.974 6.206 1.00 96.81 87 HIS A C 1
ATOM 666 O O . HIS A 1 87 ? -3.318 -4.343 5.174 1.00 96.81 87 HIS A O 1
ATOM 672 N N . PHE A 1 88 ? -4.742 -5.050 6.769 1.00 95.88 88 PHE A N 1
ATOM 673 C CA . PHE A 1 88 ? -5.920 -4.311 6.345 1.00 95.88 88 PHE A CA 1
ATOM 674 C C . PHE A 1 88 ? -6.270 -3.270 7.406 1.00 95.88 88 PHE A C 1
ATOM 676 O O . PHE A 1 88 ? -6.310 -3.590 8.592 1.00 95.88 88 PHE A O 1
ATOM 683 N N . LEU A 1 89 ? -6.531 -2.039 6.979 1.00 95.06 89 LEU A N 1
ATOM 684 C CA . LEU A 1 89 ? -7.151 -1.006 7.796 1.00 95.06 89 LEU A CA 1
ATOM 685 C C . LEU A 1 89 ? -8.603 -0.852 7.352 1.00 95.06 89 LEU A C 1
ATOM 687 O O . LEU A 1 89 ? -8.884 -0.391 6.239 1.00 95.06 89 LEU A O 1
ATOM 691 N N . ASP A 1 90 ? -9.509 -1.227 8.250 1.00 92.12 90 ASP A N 1
ATOM 692 C CA . ASP A 1 90 ? -10.940 -1.035 8.063 1.00 92.12 90 ASP A CA 1
ATOM 693 C C . ASP A 1 90 ? -11.275 0.462 8.183 1.00 92.12 90 ASP A C 1
ATOM 695 O O . ASP A 1 90 ? -11.043 1.053 9.237 1.00 92.12 90 ASP A O 1
ATOM 699 N N . PRO A 1 91 ? -11.844 1.096 7.149 1.00 89.25 91 PRO A N 1
ATOM 700 C CA . PRO A 1 91 ? -12.159 2.521 7.171 1.00 89.25 91 PRO A CA 1
ATOM 701 C C . PRO A 1 91 ? -13.285 2.886 8.147 1.00 89.25 91 PRO A C 1
ATOM 703 O O . PRO A 1 91 ? -13.360 4.031 8.580 1.00 89.25 91 PRO A O 1
ATOM 706 N N . LYS A 1 92 ? -14.166 1.941 8.500 1.00 90.44 92 LYS A N 1
ATOM 707 C CA . LYS A 1 92 ? -15.305 2.183 9.399 1.00 90.44 92 LYS A CA 1
ATOM 708 C C . LYS A 1 92 ? -14.905 2.049 10.859 1.00 90.44 92 LYS A C 1
ATOM 710 O O . LYS A 1 92 ? -15.292 2.864 11.689 1.00 90.44 92 LYS A O 1
ATOM 715 N N . THR A 1 93 ? -14.159 0.994 11.178 1.00 93.50 93 THR A N 1
ATOM 716 C CA . THR A 1 93 ? -13.767 0.695 12.565 1.00 93.50 93 THR A CA 1
ATOM 717 C C . THR A 1 93 ? -12.385 1.229 12.919 1.00 93.50 93 THR A C 1
ATOM 719 O O . THR A 1 93 ? -12.042 1.317 14.098 1.00 93.50 93 THR A O 1
ATOM 722 N N . LEU A 1 94 ? -11.584 1.581 11.908 1.00 92.88 94 LEU A N 1
ATOM 723 C CA . LEU A 1 94 ? -10.190 2.011 12.019 1.00 92.88 94 LEU A CA 1
ATOM 724 C C . LEU A 1 94 ? -9.304 0.998 12.746 1.00 92.88 94 LEU A C 1
ATOM 726 O O . LEU A 1 94 ? -8.252 1.344 13.288 1.00 92.88 94 LEU A O 1
ATOM 730 N N . LYS A 1 95 ? -9.744 -0.264 12.760 1.00 94.12 95 LYS A N 1
ATOM 731 C CA . LYS A 1 95 ? -8.975 -1.390 13.265 1.00 94.12 95 LYS A CA 1
ATOM 732 C C . LYS A 1 95 ? -8.011 -1.850 12.186 1.00 94.12 95 LYS A C 1
ATOM 734 O O . LYS A 1 95 ? -8.368 -1.955 11.013 1.00 94.12 95 LYS A O 1
ATOM 739 N N . ILE A 1 96 ? -6.793 -2.142 12.622 1.00 95.62 96 ILE A N 1
ATOM 740 C CA . ILE A 1 96 ? 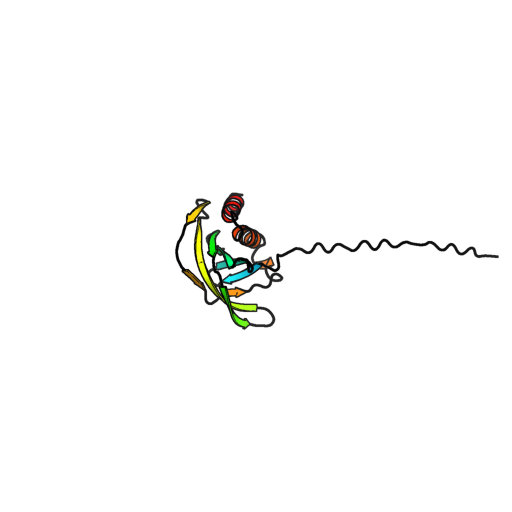-5.774 -2.776 11.800 1.00 95.62 96 ILE A CA 1
ATOM 741 C C . ILE A 1 96 ? -5.819 -4.269 12.094 1.00 95.62 96 ILE A C 1
ATOM 743 O O . ILE A 1 96 ? -5.742 -4.682 13.250 1.00 95.62 96 ILE A O 1
ATOM 747 N N . SER A 1 97 ? -5.949 -5.072 11.048 1.00 96.38 97 SER A N 1
ATOM 748 C CA . SER A 1 97 ? -5.948 -6.528 11.137 1.00 96.38 97 SER A CA 1
ATOM 749 C C . SER A 1 97 ? -4.841 -7.093 10.267 1.00 96.38 97 SER A C 1
ATOM 751 O O . SER A 1 97 ? -4.635 -6.628 9.145 1.00 96.38 97 SER A O 1
ATOM 753 N N . GLU A 1 98 ? -4.138 -8.101 10.777 1.00 96.69 98 GLU A N 1
ATOM 754 C CA . GLU A 1 98 ? -3.245 -8.901 9.947 1.00 96.69 98 GLU A CA 1
ATOM 755 C C . GLU A 1 98 ? -4.083 -9.689 8.934 1.00 96.69 98 GLU A C 1
ATOM 757 O O . GLU A 1 98 ? -5.132 -10.247 9.260 1.00 96.69 98 GLU A O 1
ATOM 762 N N . ILE A 1 99 ? -3.618 -9.720 7.692 1.00 96.06 99 ILE A N 1
ATOM 763 C CA . ILE A 1 99 ? -4.203 -10.508 6.612 1.00 96.06 99 ILE A CA 1
ATOM 764 C C . ILE A 1 99 ? -3.077 -11.254 5.905 1.00 96.06 99 ILE A C 1
ATOM 766 O O . ILE A 1 99 ? -1.959 -10.755 5.816 1.00 96.06 99 ILE A O 1
ATOM 770 N N . LYS A 1 100 ? -3.365 -12.448 5.383 1.00 95.44 100 LYS A N 1
ATOM 771 C CA . LYS A 1 100 ? -2.384 -13.273 4.668 1.00 95.44 100 LYS A CA 1
ATOM 772 C C . LYS A 1 100 ? -2.886 -13.577 3.268 1.00 95.44 100 LYS A C 1
ATOM 774 O O . LYS A 1 100 ? -4.060 -13.881 3.075 1.00 95.44 100 LYS A O 1
ATOM 779 N N . GLY A 1 101 ? -1.989 -13.514 2.291 1.00 96.25 101 GLY A N 1
ATOM 780 C CA . GLY A 1 101 ? -2.300 -13.859 0.910 1.00 96.25 101 GLY A CA 1
ATOM 781 C C . GLY A 1 101 ? -1.374 -13.184 -0.089 1.00 96.25 101 GLY A C 1
ATOM 782 O O . GLY A 1 101 ? -0.461 -12.444 0.275 1.00 96.25 101 GLY A O 1
ATOM 783 N N . LYS A 1 102 ? -1.632 -13.438 -1.371 1.00 95.00 102 LYS A N 1
ATOM 784 C CA . LYS A 1 102 ? -0.960 -12.772 -2.487 1.00 95.00 102 LYS A CA 1
ATOM 785 C C . LYS A 1 102 ? -1.975 -11.955 -3.263 1.00 95.00 102 LYS A C 1
ATOM 787 O O . LYS A 1 102 ? -3.101 -12.399 -3.471 1.00 95.00 102 LYS A O 1
ATOM 792 N N . TRP A 1 103 ? -1.550 -10.791 -3.727 1.00 93.00 103 TRP A N 1
ATOM 793 C CA . TRP A 1 103 ? -2.345 -9.939 -4.598 1.00 93.00 103 TRP A CA 1
ATOM 794 C C . TRP A 1 103 ? -1.568 -9.623 -5.869 1.00 93.00 103 TRP A C 1
ATOM 796 O O . TRP A 1 103 ? -0.342 -9.492 -5.852 1.00 93.00 103 TRP A O 1
ATOM 806 N N . SER A 1 104 ? -2.287 -9.513 -6.983 1.00 91.88 104 SER A N 1
ATOM 807 C CA . SER A 1 104 ? -1.731 -8.998 -8.225 1.00 91.88 104 SER A CA 1
ATOM 808 C C . SER A 1 104 ? -2.801 -8.331 -9.068 1.00 91.88 104 SER A C 1
ATOM 810 O O . SER A 1 104 ? -3.908 -8.857 -9.171 1.00 91.88 104 SER A O 1
ATOM 812 N N . ASP A 1 105 ? -2.426 -7.260 -9.750 1.00 89.88 105 ASP A N 1
ATOM 813 C CA . ASP A 1 105 ? -3.237 -6.594 -10.760 1.00 89.88 105 ASP A CA 1
ATOM 814 C C . ASP A 1 105 ? -2.419 -6.474 -12.048 1.00 89.88 105 ASP A C 1
ATOM 816 O O . ASP A 1 105 ? -1.254 -6.080 -12.020 1.00 89.88 105 ASP A O 1
ATOM 820 N N . LYS A 1 106 ? -3.011 -6.894 -13.169 1.00 87.50 106 LYS A N 1
ATOM 821 C CA . LYS A 1 106 ? -2.363 -6.939 -14.489 1.00 87.50 106 LYS A CA 1
ATOM 822 C C . LYS A 1 106 ? -2.518 -5.637 -15.276 1.00 87.50 106 LYS A C 1
ATOM 824 O O . LYS A 1 106 ? -1.886 -5.510 -16.316 1.00 87.50 106 LYS A O 1
ATOM 829 N N . ASN A 1 107 ? -3.364 -4.721 -14.806 1.00 84.62 107 ASN A N 1
ATOM 830 C CA . ASN A 1 107 ? -3.718 -3.488 -15.500 1.00 84.62 107 ASN A CA 1
ATOM 831 C C . ASN A 1 107 ? -3.507 -2.286 -14.574 1.00 84.62 107 ASN A C 1
ATOM 833 O O . ASN A 1 107 ? -4.435 -1.519 -14.312 1.00 84.62 107 ASN A O 1
ATOM 837 N N . VAL A 1 108 ? -2.283 -2.140 -14.059 1.00 87.62 108 VAL A N 1
ATOM 838 C CA . VAL A 1 108 ? -1.880 -0.927 -13.342 1.00 87.62 108 VAL A CA 1
ATOM 839 C C . VAL A 1 108 ? -1.195 0.046 -14.293 1.00 87.62 108 VAL A C 1
ATOM 841 O O . VAL A 1 108 ? -0.427 -0.352 -15.173 1.00 87.62 108 VAL A O 1
ATOM 844 N N . MET A 1 109 ? -1.442 1.330 -14.077 1.00 86.50 109 MET A N 1
ATOM 845 C CA . MET A 1 109 ? -0.781 2.429 -14.760 1.00 86.50 109 MET A CA 1
ATOM 846 C C . MET A 1 109 ? 0.135 3.142 -13.768 1.00 86.50 109 MET A C 1
ATOM 848 O O . MET A 1 109 ? -0.334 3.616 -12.735 1.00 86.50 109 MET A O 1
ATOM 852 N N . LEU A 1 110 ? 1.429 3.239 -14.078 1.00 84.31 110 LEU A N 1
ATOM 853 C CA . LEU A 1 110 ? 2.353 4.114 -13.360 1.00 84.31 110 LEU A CA 1
ATOM 854 C C . LEU A 1 110 ? 1.965 5.565 -13.645 1.00 84.31 110 LEU A C 1
ATOM 856 O O . LEU A 1 110 ? 1.934 5.997 -14.802 1.00 84.31 110 LEU A O 1
ATOM 860 N N . ILE A 1 111 ? 1.688 6.311 -12.584 1.00 75.88 111 ILE A N 1
ATOM 861 C CA . ILE A 1 111 ? 1.293 7.709 -12.671 1.00 75.88 111 ILE A CA 1
ATOM 862 C C . ILE A 1 111 ? 2.558 8.548 -12.499 1.00 75.88 111 ILE A C 1
ATOM 864 O O . ILE A 1 111 ? 3.211 8.497 -11.458 1.00 75.88 111 ILE A O 1
ATOM 868 N N . LYS A 1 112 ? 2.925 9.333 -13.522 1.00 64.75 112 LYS A N 1
ATOM 869 C CA . LYS A 1 112 ? 3.976 10.343 -13.355 1.00 64.75 112 LYS A CA 1
ATOM 870 C C . LYS A 1 112 ? 3.492 11.383 -12.350 1.00 64.75 112 LYS A C 1
ATOM 872 O O . LYS A 1 112 ? 2.414 11.949 -12.515 1.00 64.75 112 LYS A O 1
ATOM 877 N N . VAL A 1 113 ? 4.334 11.666 -11.363 1.00 54.78 113 VAL A N 1
ATOM 878 C CA . VAL A 1 113 ? 4.102 12.600 -10.251 1.00 54.78 113 VAL A CA 1
ATOM 879 C C . VAL A 1 113 ? 3.499 13.952 -10.691 1.00 54.78 113 VAL A C 1
ATOM 881 O O . VAL A 1 113 ? 2.670 14.518 -9.987 1.00 54.78 113 VAL A O 1
ATOM 884 N N . GLN A 1 114 ? 3.839 14.455 -11.885 1.00 48.59 114 GLN A N 1
ATOM 885 C CA . GLN A 1 114 ? 3.307 15.719 -12.421 1.00 48.59 114 GLN A CA 1
ATOM 886 C C . GLN A 1 114 ? 1.813 15.693 -12.808 1.00 48.59 114 GLN A C 1
ATOM 888 O O . GLN A 1 114 ? 1.194 16.753 -12.829 1.00 48.59 114 GLN A O 1
ATOM 893 N N . HIS A 1 115 ? 1.215 14.528 -13.080 1.00 50.03 115 HIS A N 1
ATOM 894 C CA . HIS A 1 115 ? -0.201 14.388 -13.477 1.00 50.03 115 HIS A CA 1
ATOM 895 C C . HIS A 1 115 ? -1.110 13.933 -12.322 1.00 50.03 115 HIS A C 1
ATOM 897 O O . HIS A 1 115 ? -2.248 13.530 -12.531 1.00 50.03 115 HIS A O 1
ATOM 903 N N . TYR A 1 116 ? -0.602 13.962 -11.089 1.00 50.22 116 TYR A N 1
ATOM 904 C CA . TYR A 1 116 ? -1.287 13.374 -9.939 1.00 50.22 116 TYR A CA 1
ATOM 905 C C . TYR A 1 116 ? -2.308 14.305 -9.266 1.00 50.22 116 TYR A C 1
ATOM 907 O O . TYR A 1 116 ? -3.201 13.838 -8.563 1.00 50.22 116 TYR A O 1
ATOM 915 N N . LYS A 1 117 ? -2.233 15.619 -9.520 1.00 49.50 117 LYS A N 1
ATOM 916 C CA . LYS A 1 117 ? -3.119 16.626 -8.902 1.00 49.50 117 LYS A CA 1
ATOM 917 C C . LYS A 1 117 ? -4.617 16.321 -9.070 1.00 49.50 117 LYS A C 1
ATOM 919 O O . LYS A 1 117 ? -5.399 16.732 -8.217 1.00 49.50 117 LYS A O 1
ATOM 924 N N . ASP A 1 118 ? -4.991 15.542 -10.084 1.00 47.25 118 ASP A N 1
ATOM 925 C CA . ASP A 1 118 ? -6.375 15.156 -10.378 1.00 47.25 118 ASP A CA 1
ATOM 926 C C . ASP A 1 118 ? -6.920 14.017 -9.486 1.00 47.25 118 ASP A C 1
ATOM 928 O O . ASP A 1 118 ? -8.132 13.851 -9.377 1.00 47.25 118 ASP A O 1
ATOM 932 N N . TYR A 1 119 ? -6.056 13.245 -8.809 1.00 51.00 119 TYR A N 1
ATOM 933 C CA . TYR A 1 119 ? -6.446 12.103 -7.957 1.00 51.00 119 TYR A CA 1
ATOM 934 C C . TYR A 1 119 ? -6.486 12.428 -6.448 1.00 51.00 119 TYR A C 1
ATOM 936 O O . TYR A 1 119 ? -6.924 11.600 -5.644 1.00 51.00 119 TYR A O 1
ATOM 944 N N . GLY A 1 120 ? -6.077 13.644 -6.064 1.00 58.12 120 GLY A N 1
ATOM 945 C CA . GLY A 1 120 ? -6.198 14.195 -4.713 1.00 58.12 120 GLY A CA 1
ATOM 946 C C . GLY A 1 120 ? -4.954 14.013 -3.833 1.00 58.12 120 GLY A C 1
ATOM 947 O O . GLY A 1 120 ? -4.561 12.899 -3.484 1.00 58.12 120 GLY A O 1
ATOM 948 N N . THR A 1 121 ? -4.408 15.141 -3.367 1.00 64.31 121 THR A N 1
ATOM 949 C CA . THR A 1 121 ? -3.237 15.248 -2.468 1.00 64.31 121 THR A CA 1
ATOM 950 C C . THR A 1 121 ? -3.370 14.448 -1.168 1.00 64.31 121 THR A C 1
ATOM 952 O O . THR A 1 121 ? -2.377 14.003 -0.585 1.00 64.31 121 THR A O 1
ATOM 955 N N . TYR A 1 122 ? -4.601 14.240 -0.697 1.00 66.50 122 TYR A N 1
ATOM 956 C CA . TYR A 1 122 ? -4.880 13.490 0.524 1.00 66.50 122 TYR A CA 1
ATOM 957 C C . TYR A 1 122 ? -4.461 12.016 0.402 1.00 66.50 122 TYR A C 1
ATOM 959 O O . TYR A 1 122 ? -3.759 11.497 1.272 1.00 66.50 122 TYR A O 1
ATOM 967 N N . THR A 1 123 ? -4.811 11.356 -0.703 1.00 69.12 123 THR A N 1
ATOM 968 C CA . THR A 1 123 ? -4.537 9.927 -0.907 1.00 69.12 123 THR A CA 1
ATOM 969 C C . THR A 1 123 ? -3.042 9.645 -1.056 1.00 69.12 123 THR A C 1
ATOM 971 O O . THR A 1 123 ? -2.549 8.644 -0.537 1.00 69.12 123 THR A O 1
ATOM 974 N N . GLU A 1 124 ? -2.294 10.549 -1.696 1.00 69.50 124 GLU A N 1
ATOM 975 C CA . GLU A 1 124 ? -0.828 10.479 -1.775 1.00 69.50 124 GLU A CA 1
ATOM 976 C C . GLU A 1 124 ? -0.194 10.528 -0.392 1.00 69.50 124 GLU A C 1
ATOM 978 O O . GLU A 1 124 ? 0.644 9.693 -0.052 1.00 69.50 124 GLU A O 1
ATOM 983 N N . SER A 1 125 ? -0.631 11.493 0.424 1.00 75.81 125 SER A N 1
ATOM 984 C CA . SER A 1 125 ? -0.134 11.655 1.785 1.00 75.81 125 SER A CA 1
ATOM 985 C C . SER A 1 125 ? -0.392 10.396 2.601 1.00 75.81 125 SER A C 1
ATOM 987 O O . SER A 1 125 ? 0.498 9.945 3.328 1.00 75.81 125 SER A O 1
ATOM 989 N N . LEU A 1 126 ? -1.576 9.790 2.464 1.00 81.94 126 LEU A N 1
ATOM 990 C CA . LEU A 1 126 ? -1.890 8.528 3.126 1.00 81.94 126 LEU A CA 1
ATOM 991 C C . LEU A 1 126 ? -1.014 7.386 2.610 1.00 81.94 126 LEU A C 1
ATOM 993 O O . LEU A 1 126 ? -0.428 6.683 3.427 1.00 81.94 126 LEU A O 1
ATOM 997 N N . GLY A 1 127 ? -0.862 7.228 1.294 1.00 82.50 127 GLY A N 1
ATOM 998 C CA . GLY A 1 127 ? -0.017 6.196 0.692 1.00 82.50 127 GLY A CA 1
ATOM 999 C C . GLY A 1 127 ? 1.447 6.299 1.133 1.00 82.50 127 GLY A C 1
ATOM 1000 O O . GLY A 1 127 ? 2.000 5.338 1.668 1.00 82.50 127 GLY A O 1
ATOM 1001 N N . ALA A 1 128 ? 2.047 7.484 1.010 1.00 83.25 128 ALA A N 1
ATOM 1002 C CA . ALA A 1 128 ? 3.422 7.766 1.425 1.00 83.25 128 ALA A CA 1
ATOM 1003 C C . ALA A 1 128 ? 3.635 7.611 2.941 1.00 83.25 128 ALA A C 1
ATOM 1005 O O . ALA A 1 128 ? 4.710 7.208 3.389 1.00 83.25 128 ALA A O 1
ATOM 1006 N N . THR A 1 129 ? 2.615 7.919 3.749 1.00 89.19 129 THR A N 1
ATOM 1007 C CA . THR A 1 129 ? 2.651 7.656 5.195 1.00 89.19 129 THR A CA 1
ATOM 1008 C C . THR A 1 129 ? 2.598 6.149 5.452 1.00 89.19 129 THR A C 1
ATOM 1010 O O . THR A 1 129 ? 3.414 5.620 6.198 1.00 89.19 129 THR A O 1
ATOM 1013 N N . CYS A 1 130 ? 1.665 5.452 4.807 1.00 92.00 130 CYS A N 1
ATOM 1014 C CA . CYS A 1 130 ? 1.341 4.052 5.048 1.00 92.00 130 CYS A CA 1
ATOM 1015 C C . CYS A 1 130 ? 2.510 3.092 4.795 1.00 92.00 130 CYS A C 1
ATOM 1017 O O . CYS A 1 130 ? 2.694 2.128 5.548 1.00 92.00 130 CYS A O 1
ATOM 1019 N N . VAL A 1 131 ? 3.302 3.336 3.745 1.00 91.62 131 VAL A N 1
ATOM 1020 C CA . VAL A 1 131 ? 4.415 2.448 3.369 1.00 91.62 131 VAL A CA 1
ATOM 1021 C C . VAL A 1 131 ? 5.491 2.367 4.455 1.00 91.62 131 VAL A C 1
ATOM 1023 O O . VAL A 1 131 ? 6.077 1.305 4.652 1.00 91.62 131 VAL A O 1
ATOM 1026 N N . LYS A 1 132 ? 5.659 3.415 5.268 1.00 90.06 132 LYS A N 1
ATOM 1027 C CA . LYS A 1 132 ? 6.646 3.467 6.357 1.00 90.06 132 LYS A CA 1
ATOM 1028 C C . LYS A 1 132 ? 6.287 2.535 7.515 1.00 90.06 132 LYS A C 1
ATOM 1030 O O . LYS A 1 132 ? 5.119 2.197 7.727 1.00 90.06 132 LYS A O 1
ATOM 1035 N N . GLU A 1 133 ? 7.284 2.110 8.284 1.00 86.81 133 GLU A N 1
ATOM 1036 C CA . GLU A 1 133 ? 7.065 1.365 9.528 1.00 86.81 133 GLU A CA 1
ATOM 1037 C C . GLU A 1 133 ? 6.141 2.148 10.477 1.00 86.81 133 GLU A C 1
ATOM 1039 O O . GLU A 1 133 ? 6.217 3.372 10.561 1.00 86.81 133 GLU A O 1
ATOM 1044 N N . GLY A 1 134 ? 5.175 1.466 11.101 1.00 87.00 134 GLY A N 1
ATOM 1045 C CA . GLY A 1 134 ? 4.135 2.105 11.920 1.00 87.00 134 GLY A CA 1
ATOM 1046 C C . GLY A 1 134 ? 3.147 3.012 11.162 1.00 87.00 134 GLY A C 1
ATOM 1047 O O . GLY A 1 134 ? 2.127 3.402 11.726 1.00 87.00 134 GLY A O 1
ATOM 1048 N N . GLY A 1 135 ? 3.378 3.296 9.876 1.00 89.81 135 GLY A N 1
ATOM 1049 C CA . GLY A 1 135 ? 2.634 4.277 9.085 1.00 89.81 135 GLY A CA 1
ATOM 1050 C C . GLY A 1 135 ? 1.136 4.008 8.947 1.00 89.81 135 GLY A C 1
ATOM 1051 O O . GLY A 1 135 ? 0.351 4.942 8.813 1.0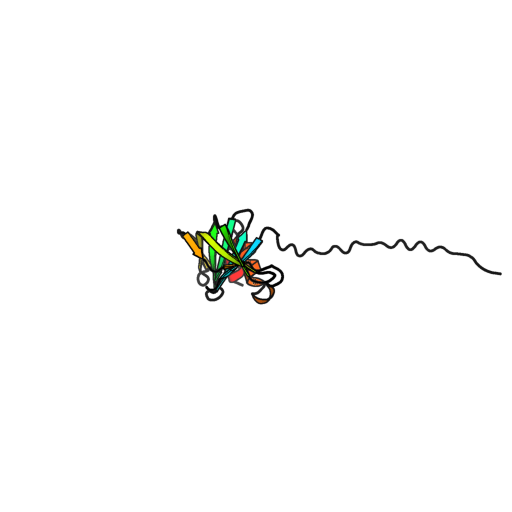0 89.81 135 GLY A O 1
ATOM 1052 N N . LEU A 1 136 ? 0.709 2.747 9.045 1.00 91.75 136 LEU A N 1
ATOM 1053 C CA . LEU A 1 136 ? -0.710 2.386 9.002 1.00 91.75 136 LEU A CA 1
ATOM 1054 C C . LEU A 1 136 ? -1.486 2.921 10.225 1.00 91.75 136 LEU A C 1
ATOM 1056 O O . LEU A 1 136 ? -2.637 3.328 10.084 1.00 91.75 136 LEU A O 1
ATOM 1060 N N . ASN A 1 137 ? -0.844 3.012 11.399 1.00 93.25 137 ASN A N 1
ATOM 1061 C CA . ASN A 1 137 ? -1.436 3.648 12.583 1.00 93.25 137 ASN A CA 1
ATOM 1062 C C . ASN A 1 137 ? -1.623 5.157 12.374 1.00 93.25 137 ASN A C 1
ATOM 1064 O O . ASN A 1 137 ? -2.642 5.722 12.767 1.00 93.25 137 ASN A O 1
ATOM 1068 N N . GLU A 1 138 ? -0.657 5.814 11.731 1.00 91.94 138 GLU A N 1
ATOM 1069 C CA . GLU A 1 138 ? -0.743 7.244 11.417 1.00 91.94 138 GLU A CA 1
ATOM 1070 C C . GLU A 1 138 ? -1.833 7.539 10.383 1.00 91.94 138 GLU A C 1
ATOM 1072 O O . GLU A 1 138 ? -2.569 8.516 10.511 1.00 91.94 138 GLU A O 1
ATOM 1077 N N . VAL A 1 139 ? -2.002 6.660 9.396 1.00 91.75 139 VAL A N 1
ATOM 1078 C CA . VAL A 1 139 ? -3.120 6.724 8.445 1.00 91.75 139 VAL A CA 1
ATOM 1079 C C . VAL A 1 139 ? -4.455 6.594 9.173 1.00 91.75 139 VAL A C 1
ATOM 1081 O O . VAL A 1 139 ? -5.326 7.440 8.982 1.00 91.75 139 VAL A O 1
ATOM 1084 N N . ALA A 1 140 ? -4.599 5.614 10.071 1.00 92.62 140 ALA A N 1
ATOM 1085 C CA . ALA A 1 140 ? -5.816 5.449 10.865 1.00 92.62 140 ALA A CA 1
ATOM 1086 C C . ALA A 1 140 ? -6.150 6.706 11.690 1.00 92.62 140 ALA A C 1
ATOM 1088 O O . ALA A 1 140 ? -7.312 7.096 11.773 1.00 92.62 140 ALA A O 1
ATOM 1089 N N . LYS A 1 141 ? -5.142 7.388 12.258 1.00 90.94 141 LYS A N 1
ATOM 1090 C CA . LYS A 1 141 ? -5.326 8.676 12.955 1.00 90.94 141 LYS A CA 1
ATOM 1091 C C . LYS A 1 141 ? -5.773 9.793 12.010 1.00 90.94 141 LYS A C 1
ATOM 1093 O O . LYS A 1 141 ? -6.646 10.572 12.379 1.00 90.94 141 LYS A O 1
ATOM 1098 N N . LYS A 1 142 ? -5.186 9.885 10.812 1.00 88.50 142 LYS A N 1
ATOM 1099 C CA . LYS A 1 142 ? -5.545 10.898 9.803 1.00 88.50 142 LYS A CA 1
ATOM 1100 C C . LYS A 1 142 ? -6.959 10.711 9.254 1.00 88.50 142 LYS A C 1
ATOM 1102 O O . LYS A 1 142 ? -7.598 11.704 8.948 1.00 88.50 142 LYS A O 1
ATOM 1107 N N . MET A 1 143 ? -7.446 9.474 9.160 1.00 86.62 143 MET A N 1
ATOM 1108 C CA . MET A 1 143 ? -8.808 9.169 8.704 1.00 86.62 143 MET A CA 1
ATOM 1109 C C . MET A 1 143 ? -9.896 9.462 9.753 1.00 86.62 143 MET A C 1
ATOM 1111 O O . MET A 1 143 ? -11.073 9.447 9.415 1.00 86.62 143 MET A O 1
ATOM 1115 N N . ARG A 1 144 ? -9.530 9.713 11.022 1.00 82.31 144 ARG A N 1
ATOM 1116 C CA . ARG A 1 144 ? -10.476 10.137 12.081 1.00 82.31 144 ARG A CA 1
ATOM 1117 C C . ARG A 1 144 ? -10.841 11.616 12.032 1.00 82.31 144 ARG A C 1
ATOM 1119 O O . ARG A 1 144 ? -11.790 12.002 12.706 1.00 82.31 144 ARG A O 1
ATOM 1126 N N . ARG A 1 145 ? -10.008 12.426 11.382 1.00 65.50 145 ARG A N 1
ATOM 1127 C CA . ARG A 1 145 ? -10.124 13.885 11.340 1.00 65.50 145 ARG A CA 1
ATOM 1128 C C . ARG A 1 145 ? -10.924 14.299 10.122 1.00 65.50 145 ARG A C 1
ATOM 1130 O O . ARG A 1 145 ? -11.687 15.272 10.270 1.00 65.50 145 ARG A O 1
#

Sequence (145 aa):
MKKLFVTINILAFLLPLTAVANNINDDLSFFGSNNNLIIALDNKTNTACSFNTKTNSVVKMSGVKFTNTRMVGASYWWGKLGGNLNHFLDPKTLKISEIKGKWSDKNVMLIKVQHYKDYGTYTESLGATCVKEGGLNEVAKKMRR